Protein AF-A0A821K685-F1 (afdb_monomer_lite)

Radius of gyration: 23.83 Å; chains: 1; bounding box: 79×25×35 Å

Structure (mmCIF, N/CA/C/O backbone):
data_AF-A0A821K685-F1
#
_entry.id   AF-A0A821K685-F1
#
loop_
_atom_site.group_PDB
_atom_site.id
_atom_site.type_symbol
_atom_site.label_atom_id
_atom_site.label_alt_id
_atom_site.label_comp_id
_atom_site.label_asym_id
_atom_site.label_entity_id
_atom_site.label_seq_id
_atom_site.pdbx_PDB_ins_code
_atom_site.Cartn_x
_atom_site.Cartn_y
_atom_site.Cartn_z
_atom_site.occupancy
_atom_site.B_iso_or_equiv
_atom_site.auth_seq_id
_atom_site.auth_comp_id
_atom_site.auth_asym_id
_atom_site.auth_atom_id
_atom_site.pdbx_PDB_model_num
ATOM 1 N N . MET A 1 1 ? 62.372 1.945 -15.552 1.00 60.31 1 MET A N 1
ATOM 2 C CA . MET A 1 1 ? 61.684 3.189 -15.139 1.00 60.31 1 MET A CA 1
ATOM 3 C C . MET A 1 1 ? 60.249 3.300 -15.672 1.00 60.31 1 MET A C 1
ATOM 5 O O . MET A 1 1 ? 59.393 3.723 -14.917 1.00 60.31 1 MET A O 1
ATOM 9 N N . MET A 1 2 ? 59.943 2.884 -16.913 1.00 59.38 2 MET A N 1
ATOM 10 C CA . MET A 1 2 ? 58.584 2.991 -17.500 1.00 59.38 2 MET A CA 1
ATOM 11 C C . MET A 1 2 ? 57.549 1.965 -16.989 1.00 59.38 2 MET A C 1
ATOM 13 O O . MET A 1 2 ? 56.357 2.234 -17.035 1.00 59.38 2 MET A O 1
ATOM 17 N N . TRP A 1 3 ? 57.979 0.819 -16.451 1.00 57.47 3 TRP A N 1
ATOM 18 C CA . TRP A 1 3 ? 57.075 -0.238 -15.961 1.00 57.47 3 TRP A CA 1
ATOM 19 C C . TRP A 1 3 ? 56.345 0.103 -14.652 1.00 57.47 3 TRP A C 1
ATOM 21 O O . TRP A 1 3 ? 55.258 -0.409 -14.399 1.00 57.47 3 TRP A O 1
ATOM 31 N N . LEU A 1 4 ? 56.912 0.998 -13.838 1.00 61.09 4 LEU A N 1
ATOM 32 C CA . LEU A 1 4 ? 56.303 1.438 -12.578 1.00 61.09 4 LEU A CA 1
ATOM 33 C C . LEU A 1 4 ? 55.133 2.406 -12.811 1.00 61.09 4 LEU A C 1
ATOM 35 O O . LEU A 1 4 ? 54.189 2.429 -12.029 1.00 61.09 4 LEU A O 1
ATOM 39 N N . TRP A 1 5 ? 55.159 3.156 -13.916 1.00 59.56 5 TRP A N 1
ATOM 40 C CA . TRP A 1 5 ? 54.105 4.110 -14.265 1.00 59.56 5 TRP A CA 1
ATOM 41 C C . TRP A 1 5 ? 52.843 3.405 -14.780 1.00 59.56 5 TRP A C 1
ATOM 43 O O . TRP A 1 5 ? 51.727 3.773 -14.420 1.00 59.56 5 TRP A O 1
ATOM 53 N N . SER A 1 6 ? 53.012 2.332 -15.558 1.00 60.12 6 SER A N 1
ATOM 54 C CA . SER A 1 6 ? 51.896 1.520 -16.058 1.00 60.12 6 SER A CA 1
ATOM 55 C C . SER A 1 6 ? 51.172 0.769 -14.936 1.00 60.12 6 SER A C 1
ATOM 57 O O . SER A 1 6 ? 49.945 0.729 -14.924 1.00 60.12 6 SER A O 1
ATOM 59 N N . ALA A 1 7 ? 51.908 0.230 -13.956 1.00 59.69 7 ALA A N 1
ATOM 60 C CA . ALA A 1 7 ? 51.315 -0.435 -12.793 1.00 59.69 7 ALA A CA 1
ATOM 61 C C . ALA A 1 7 ? 50.517 0.538 -11.903 1.00 59.69 7 ALA A C 1
ATOM 63 O O . ALA A 1 7 ? 49.465 0.173 -11.382 1.00 59.69 7 ALA A O 1
ATOM 64 N N . PHE A 1 8 ? 50.971 1.790 -11.782 1.00 61.06 8 PHE A N 1
ATOM 65 C CA . PHE A 1 8 ? 50.294 2.835 -11.009 1.00 61.06 8 PHE A CA 1
ATOM 66 C C . PHE A 1 8 ? 48.969 3.288 -11.648 1.00 61.06 8 PHE A C 1
ATOM 68 O O . PHE A 1 8 ? 47.985 3.495 -10.944 1.00 61.06 8 PHE A O 1
ATOM 75 N N . ILE A 1 9 ? 48.900 3.370 -12.983 1.00 61.44 9 ILE A N 1
AT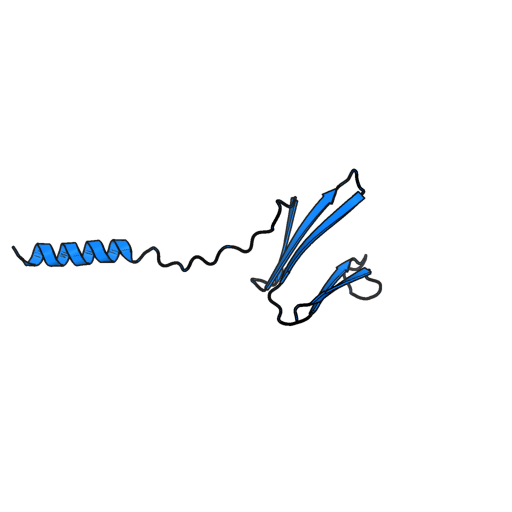OM 76 C CA . ILE A 1 9 ? 47.667 3.727 -13.714 1.00 61.44 9 ILE A CA 1
ATOM 77 C C . ILE A 1 9 ? 46.611 2.610 -13.629 1.00 61.44 9 ILE A C 1
ATOM 79 O O . ILE A 1 9 ? 45.420 2.889 -13.478 1.00 61.44 9 ILE A O 1
ATOM 83 N N . VAL A 1 10 ? 47.025 1.339 -13.674 1.00 60.91 10 VAL A N 1
ATOM 84 C CA . VAL A 1 10 ? 46.103 0.199 -13.503 1.00 60.91 10 VAL A CA 1
ATOM 85 C C . VAL A 1 10 ? 45.562 0.142 -12.069 1.00 60.91 10 VAL A C 1
ATOM 87 O O . VAL A 1 10 ? 44.376 -0.095 -11.867 1.00 60.91 10 VAL A O 1
ATOM 90 N N . PHE A 1 11 ? 46.386 0.455 -11.065 1.00 59.78 11 PHE A N 1
ATOM 91 C CA . PHE A 1 11 ? 45.935 0.546 -9.672 1.00 59.78 11 PHE A CA 1
ATOM 92 C C . PHE A 1 11 ? 44.979 1.725 -9.434 1.00 59.78 11 PHE A C 1
ATOM 94 O O . PHE A 1 11 ? 43.982 1.578 -8.732 1.00 59.78 11 PHE A O 1
ATOM 101 N N . LEU A 1 12 ? 45.241 2.882 -10.054 1.00 59.19 12 LEU A N 1
ATOM 102 C CA . LEU A 1 12 ? 44.379 4.062 -9.947 1.00 59.19 12 LEU A CA 1
ATOM 103 C C . LEU A 1 12 ? 43.020 3.859 -10.640 1.00 59.19 12 LEU A C 1
ATOM 105 O O . LEU A 1 12 ? 42.019 4.382 -10.165 1.00 59.19 12 LEU A O 1
ATOM 109 N N . SER A 1 13 ? 42.971 3.074 -11.722 1.00 58.84 13 SER A N 1
ATOM 110 C CA . SER A 1 13 ? 41.718 2.715 -12.408 1.00 58.84 13 SER A CA 1
ATOM 111 C C . SER A 1 13 ? 40.937 1.596 -11.710 1.00 58.84 13 SER A C 1
ATOM 113 O O . SER A 1 13 ? 39.713 1.604 -11.749 1.00 58.84 13 SER A O 1
ATOM 115 N N . LEU A 1 14 ? 41.598 0.679 -10.997 1.00 55.50 14 LEU A N 1
ATOM 116 C CA . LEU A 1 14 ? 40.915 -0.306 -10.145 1.00 55.50 14 LEU A CA 1
ATOM 117 C C . LEU A 1 14 ? 40.268 0.331 -8.903 1.00 55.50 14 LEU A C 1
ATOM 119 O O . LEU A 1 14 ? 39.264 -0.179 -8.419 1.00 55.50 14 LEU A O 1
ATOM 123 N N . LEU A 1 15 ? 40.780 1.473 -8.431 1.00 56.75 15 LEU A N 1
ATOM 124 C CA . LEU A 1 15 ? 40.179 2.245 -7.333 1.00 56.75 15 LEU A CA 1
ATOM 125 C C . LEU A 1 15 ? 38.952 3.077 -7.755 1.00 56.75 15 LEU A C 1
ATOM 127 O O . LEU A 1 15 ? 38.235 3.572 -6.887 1.00 56.75 15 LEU A O 1
ATOM 131 N N . THR A 1 16 ? 38.686 3.242 -9.057 1.00 53.75 16 THR A N 1
ATOM 132 C CA . THR A 1 16 ? 37.521 3.995 -9.562 1.00 53.75 16 THR A CA 1
ATOM 133 C C . THR A 1 16 ? 36.372 3.112 -10.055 1.00 53.75 16 THR A C 1
ATOM 135 O O . THR A 1 16 ? 35.302 3.638 -10.355 1.00 53.75 16 THR A O 1
ATOM 138 N N . ILE A 1 17 ? 36.539 1.784 -10.097 1.00 56.00 17 ILE A N 1
ATOM 139 C CA . ILE A 1 17 ? 35.500 0.854 -10.582 1.00 56.00 17 ILE A CA 1
ATOM 140 C C . ILE A 1 17 ? 34.407 0.565 -9.526 1.00 56.00 17 ILE A C 1
ATOM 142 O O . ILE A 1 17 ? 33.316 0.132 -9.883 1.00 56.00 17 ILE A O 1
ATOM 146 N N . ASP A 1 18 ? 34.605 0.894 -8.245 1.00 53.91 18 ASP A N 1
ATOM 147 C CA . ASP A 1 18 ? 33.694 0.446 -7.171 1.00 53.91 18 ASP A CA 1
ATOM 148 C C . ASP A 1 18 ? 32.437 1.304 -6.913 1.00 53.91 18 ASP A C 1
ATOM 150 O O . ASP A 1 18 ? 31.679 1.060 -5.971 1.00 53.91 18 ASP A O 1
ATOM 154 N N . ARG A 1 19 ? 32.154 2.324 -7.729 1.00 53.31 19 ARG A N 1
ATOM 155 C CA . ARG A 1 19 ? 30.931 3.138 -7.571 1.00 53.31 19 ARG A CA 1
ATOM 156 C C . ARG A 1 19 ? 30.256 3.436 -8.907 1.00 53.31 19 ARG A C 1
ATOM 158 O O . ARG A 1 19 ? 29.954 4.577 -9.226 1.00 53.31 19 ARG A O 1
ATOM 165 N N . CYS A 1 20 ? 29.945 2.388 -9.659 1.00 50.84 20 CYS A N 1
ATOM 166 C CA . CYS A 1 20 ? 28.786 2.409 -10.554 1.00 50.84 20 CYS A CA 1
ATOM 167 C C . CYS A 1 20 ? 27.741 1.396 -10.075 1.00 50.84 20 CYS A C 1
ATOM 169 O O . CYS A 1 20 ? 27.218 0.596 -10.841 1.00 50.84 20 CYS A O 1
ATOM 171 N N . TYR A 1 21 ? 27.402 1.446 -8.783 1.00 55.38 21 TYR A N 1
ATOM 172 C CA . TYR A 1 21 ? 26.040 1.095 -8.407 1.00 55.38 21 TYR A CA 1
ATOM 173 C C . TYR A 1 21 ? 25.170 2.171 -9.040 1.00 55.38 21 TYR A C 1
ATOM 175 O O . TYR A 1 21 ? 25.198 3.321 -8.598 1.00 55.38 21 TYR A O 1
ATOM 183 N N . GLY A 1 22 ? 24.477 1.827 -10.129 1.00 53.81 22 GLY A N 1
ATOM 184 C CA . GLY A 1 22 ? 23.373 2.645 -10.607 1.00 53.81 22 GLY A CA 1
ATOM 185 C C . GLY A 1 22 ? 22.521 2.971 -9.389 1.00 53.81 22 GLY A C 1
ATOM 186 O O . GLY A 1 22 ? 22.092 2.061 -8.682 1.00 53.81 22 GLY A O 1
ATO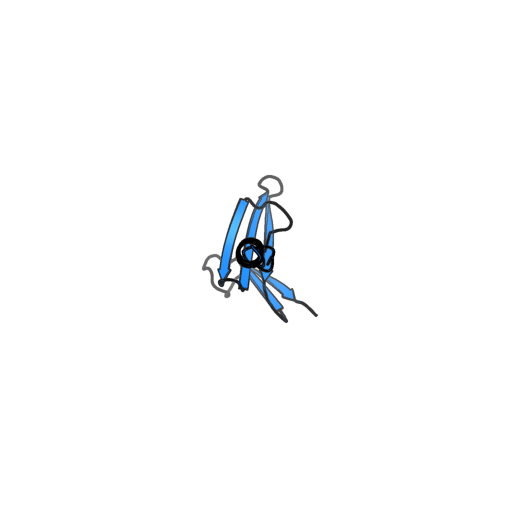M 187 N N . ILE A 1 23 ? 22.395 4.256 -9.063 1.00 53.91 23 ILE A N 1
ATOM 188 C CA . ILE A 1 23 ? 21.623 4.689 -7.906 1.00 53.91 23 ILE A CA 1
ATOM 189 C C . ILE A 1 23 ? 20.163 4.432 -8.277 1.00 53.91 23 ILE A C 1
ATOM 191 O O . ILE A 1 23 ? 19.497 5.295 -8.839 1.00 53.91 23 ILE A O 1
ATOM 195 N N . SER A 1 24 ? 19.665 3.223 -8.019 1.00 59.41 24 SER A N 1
ATOM 196 C CA . SER A 1 24 ? 18.236 3.040 -7.832 1.00 59.41 24 SER A CA 1
ATOM 197 C C . SER A 1 24 ? 17.919 3.784 -6.544 1.00 59.41 24 SER A C 1
ATOM 199 O O . SER A 1 24 ? 18.322 3.353 -5.462 1.00 59.41 24 SER A O 1
ATOM 201 N N . SER A 1 25 ? 17.283 4.948 -6.649 1.00 61.66 25 SER A N 1
ATOM 202 C CA . SER A 1 25 ? 16.711 5.594 -5.473 1.00 61.66 25 SER A CA 1
ATOM 203 C C . SER A 1 25 ? 15.782 4.586 -4.803 1.00 61.66 25 SER A C 1
ATOM 205 O O . SER A 1 25 ? 14.897 4.044 -5.468 1.00 61.66 25 SER A O 1
ATOM 207 N N . SER A 1 26 ? 15.997 4.307 -3.517 1.00 68.75 26 SER A N 1
ATOM 208 C CA . SER A 1 26 ? 15.042 3.524 -2.736 1.00 68.75 26 SER A CA 1
ATOM 209 C C . SER A 1 26 ? 13.677 4.198 -2.832 1.00 68.75 26 SER A C 1
ATOM 211 O O . SER A 1 26 ? 13.594 5.421 -2.686 1.00 68.75 26 SER A O 1
ATOM 213 N N . ILE A 1 27 ? 12.629 3.418 -3.097 1.00 74.38 27 ILE A N 1
ATOM 214 C CA . ILE A 1 27 ? 11.256 3.916 -3.046 1.00 74.38 27 ILE A CA 1
ATOM 215 C C . ILE A 1 27 ? 11.049 4.463 -1.628 1.00 74.38 27 ILE A C 1
ATOM 217 O O . ILE A 1 27 ? 11.224 3.746 -0.647 1.00 74.38 27 ILE A O 1
ATOM 221 N N . SER A 1 28 ? 10.775 5.761 -1.526 1.00 86.56 28 SER A N 1
ATOM 222 C CA . SER A 1 28 ? 10.561 6.460 -0.261 1.00 86.56 28 SER A CA 1
ATOM 223 C C . SER A 1 28 ? 9.204 7.136 -0.319 1.00 86.56 28 SER A C 1
ATOM 225 O O . SER A 1 28 ? 8.874 7.690 -1.373 1.00 86.56 28 SER A O 1
ATOM 227 N N . PRO A 1 29 ? 8.446 7.138 0.786 1.00 92.69 29 PRO A N 1
ATOM 228 C CA . PRO A 1 29 ? 7.198 7.869 0.829 1.00 92.69 29 PRO A CA 1
ATOM 229 C C . PRO A 1 29 ? 7.431 9.388 0.769 1.00 92.69 29 PRO A C 1
ATOM 231 O O . PRO A 1 29 ? 8.520 9.872 1.105 1.00 92.69 29 PRO A O 1
ATOM 234 N N . PHE A 1 30 ? 6.410 10.146 0.365 1.00 88.81 30 PHE A N 1
ATOM 235 C CA . PHE A 1 30 ? 6.420 11.611 0.293 1.00 88.81 30 PHE A CA 1
ATOM 236 C C . PHE A 1 30 ? 6.514 12.267 1.675 1.00 88.81 30 PHE A C 1
ATOM 238 O O . PHE A 1 30 ? 7.061 13.362 1.812 1.00 88.81 30 PHE A O 1
ATOM 245 N N . ILE A 1 31 ? 5.971 11.605 2.698 1.00 89.75 31 ILE A N 1
ATOM 246 C CA . ILE A 1 31 ? 5.943 12.064 4.090 1.00 89.75 31 ILE A CA 1
ATOM 247 C C . ILE A 1 31 ? 6.493 10.950 4.990 1.00 89.75 31 ILE A C 1
ATOM 249 O O . ILE A 1 31 ? 6.543 9.781 4.616 1.00 89.75 31 ILE A O 1
ATOM 253 N N . GLN A 1 32 ? 6.923 11.300 6.201 1.00 92.06 32 GLN A N 1
ATOM 254 C CA . GLN A 1 32 ? 7.274 10.311 7.212 1.00 92.06 32 GLN A CA 1
ATOM 255 C C . GLN A 1 32 ? 6.013 9.668 7.807 1.00 92.06 32 GLN A C 1
ATOM 257 O O . GLN A 1 32 ? 5.273 10.303 8.557 1.00 92.06 32 GLN A O 1
ATOM 262 N N . TYR A 1 33 ? 5.816 8.383 7.525 1.00 95.69 33 TYR A N 1
ATOM 263 C CA . TYR A 1 33 ? 4.765 7.566 8.132 1.00 95.69 33 TYR A CA 1
ATOM 264 C C . TYR A 1 33 ? 5.299 6.764 9.320 1.00 95.69 33 TYR A C 1
ATOM 266 O O . TYR A 1 33 ? 6.485 6.438 9.399 1.00 95.69 33 TYR A O 1
ATOM 274 N N . LYS A 1 34 ? 4.407 6.430 10.257 1.00 96.19 34 LYS A N 1
ATOM 275 C CA . LYS A 1 34 ? 4.743 5.644 11.453 1.00 96.19 34 LYS A CA 1
ATOM 276 C C . LYS A 1 34 ? 4.863 4.150 11.158 1.00 96.19 34 LYS A C 1
ATOM 278 O O . LYS A 1 34 ? 5.621 3.452 11.829 1.00 96.19 34 LYS A O 1
ATOM 283 N N . HIS A 1 35 ? 4.095 3.666 10.189 1.00 96.38 35 HIS A N 1
ATOM 284 C CA . HIS A 1 35 ? 4.009 2.257 9.845 1.00 96.38 35 HIS A CA 1
ATOM 285 C C . HIS A 1 35 ? 4.295 2.046 8.362 1.00 96.38 35 HIS A C 1
ATOM 287 O O . HIS A 1 35 ? 3.948 2.886 7.530 1.00 96.38 35 HIS A O 1
ATOM 293 N N . SER A 1 36 ? 4.924 0.915 8.050 1.00 95.94 36 SER A N 1
ATOM 294 C CA . SER A 1 36 ? 5.210 0.491 6.686 1.00 95.94 36 SER A CA 1
ATOM 295 C C . SER A 1 36 ? 5.184 -1.026 6.574 1.00 95.94 36 SER A C 1
ATOM 297 O O . SER A 1 36 ? 5.533 -1.730 7.527 1.00 95.94 36 SER A O 1
ATOM 299 N N . ILE A 1 37 ? 4.811 -1.526 5.404 1.00 95.56 37 ILE A N 1
ATOM 300 C CA . ILE A 1 37 ? 4.906 -2.936 5.043 1.00 95.56 37 ILE A CA 1
ATOM 301 C C . ILE A 1 37 ? 5.182 -3.068 3.546 1.00 95.56 37 ILE A C 1
ATOM 303 O O . ILE A 1 37 ? 4.575 -2.373 2.733 1.00 95.56 37 ILE A O 1
ATOM 307 N N . GLU A 1 38 ? 6.078 -3.982 3.197 1.00 95.00 38 GLU A N 1
ATOM 308 C CA . GLU A 1 38 ? 6.246 -4.447 1.822 1.00 95.00 38 GLU A CA 1
ATOM 309 C C . GLU A 1 38 ? 5.228 -5.570 1.590 1.00 95.00 38 GLU A C 1
ATOM 311 O O . GLU A 1 38 ? 5.245 -6.593 2.281 1.00 95.00 38 GLU A O 1
ATOM 316 N N . LEU A 1 39 ? 4.274 -5.341 0.686 1.00 92.69 39 LEU A N 1
ATOM 317 C CA . LEU A 1 39 ? 3.201 -6.293 0.379 1.00 92.69 39 LEU A CA 1
ATOM 318 C C . LEU A 1 39 ? 3.686 -7.374 -0.590 1.00 92.69 39 LEU A C 1
ATOM 320 O O . LEU A 1 39 ? 3.298 -8.536 -0.471 1.00 92.69 39 LEU A O 1
ATOM 324 N N . GLU A 1 40 ? 4.531 -6.978 -1.539 1.00 92.06 40 GLU A N 1
ATOM 325 C CA . GLU A 1 40 ? 5.168 -7.859 -2.511 1.00 92.06 40 GLU A CA 1
ATOM 326 C C . GLU A 1 40 ? 6.553 -7.310 -2.854 1.00 92.06 40 GLU A C 1
ATOM 328 O O . GLU A 1 40 ? 6.686 -6.126 -3.176 1.00 92.06 40 GLU A O 1
ATOM 333 N N . ASP A 1 41 ? 7.556 -8.192 -2.796 1.00 92.44 41 ASP A N 1
ATOM 334 C CA . ASP A 1 41 ? 8.972 -7.858 -2.972 1.00 92.44 41 ASP A CA 1
ATOM 335 C C . ASP A 1 41 ? 9.197 -7.051 -4.250 1.00 92.44 41 ASP A C 1
ATOM 337 O O . ASP A 1 41 ? 8.908 -7.516 -5.357 1.00 92.44 41 ASP A O 1
ATOM 341 N N . ASN A 1 42 ? 9.717 -5.831 -4.100 1.00 88.44 42 ASN A N 1
ATOM 342 C CA . ASN A 1 42 ? 9.996 -4.916 -5.203 1.00 88.44 42 ASN A CA 1
ATOM 343 C C . ASN A 1 42 ? 8.780 -4.551 -6.084 1.00 88.44 42 ASN A C 1
ATOM 345 O O . ASN A 1 42 ? 8.985 -3.985 -7.165 1.00 88.44 42 ASN A O 1
ATOM 349 N N . VAL A 1 43 ? 7.541 -4.832 -5.681 1.00 92.31 43 VAL A N 1
ATOM 350 C CA . VAL A 1 43 ? 6.333 -4.557 -6.482 1.00 92.31 43 VAL A CA 1
ATOM 351 C C . VAL A 1 43 ? 5.415 -3.563 -5.790 1.00 92.31 43 VAL A C 1
ATOM 353 O O . VAL A 1 43 ? 4.944 -2.638 -6.460 1.00 92.31 43 VAL A O 1
ATOM 356 N N . ALA A 1 44 ? 5.160 -3.741 -4.493 1.00 93.94 44 ALA A N 1
ATOM 357 C CA . ALA A 1 44 ? 4.173 -2.956 -3.765 1.00 93.94 44 ALA A CA 1
ATOM 358 C C . ALA A 1 44 ? 4.594 -2.676 -2.319 1.00 93.94 44 ALA A C 1
ATOM 360 O O . ALA A 1 44 ? 4.753 -3.598 -1.518 1.00 93.94 44 ALA A O 1
ATOM 361 N N . ASP A 1 45 ? 4.651 -1.391 -1.978 1.00 95.44 45 ASP A N 1
ATOM 362 C CA . ASP A 1 45 ? 4.958 -0.890 -0.642 1.00 95.44 45 ASP A CA 1
ATOM 363 C C . ASP A 1 45 ? 3.805 -0.031 -0.120 1.00 95.44 45 ASP A C 1
ATOM 365 O O . ASP A 1 45 ? 3.287 0.837 -0.832 1.00 95.44 45 ASP A O 1
ATOM 369 N N . LEU A 1 46 ? 3.413 -0.259 1.133 1.00 95.69 46 LEU A N 1
ATOM 370 C CA . LEU A 1 46 ? 2.334 0.461 1.801 1.00 95.69 46 LEU A CA 1
ATOM 371 C C . LEU A 1 46 ? 2.841 1.131 3.077 1.00 95.69 46 LEU A C 1
ATOM 373 O O . LEU A 1 46 ? 3.388 0.476 3.966 1.00 95.69 46 LEU A O 1
ATOM 377 N N . TRP A 1 47 ? 2.556 2.422 3.209 1.00 97.19 47 TRP A N 1
ATOM 378 C CA . TRP A 1 47 ? 2.782 3.215 4.411 1.00 97.19 47 TRP A CA 1
ATOM 379 C C . TRP A 1 47 ? 1.473 3.758 4.961 1.00 97.19 47 TRP A C 1
ATOM 381 O O . TRP A 1 47 ? 0.541 4.044 4.208 1.00 97.19 47 TRP A O 1
ATOM 391 N N . TRP A 1 48 ? 1.401 3.918 6.284 1.00 96.38 48 TRP A N 1
ATOM 392 C CA . TRP A 1 48 ? 0.261 4.582 6.906 1.00 96.38 48 TRP A CA 1
ATOM 393 C C . TRP A 1 48 ? 0.579 5.228 8.251 1.00 96.38 48 TRP A C 1
ATOM 395 O O . TRP A 1 48 ? 1.529 4.878 8.963 1.00 96.38 48 TRP A O 1
ATOM 405 N N . THR A 1 49 ? -0.251 6.202 8.607 1.00 96.50 49 THR A N 1
ATOM 406 C CA . THR A 1 49 ? -0.265 6.841 9.921 1.00 96.50 49 THR A CA 1
ATOM 407 C C . THR A 1 49 ? -1.696 7.173 10.315 1.00 96.50 49 THR A C 1
ATOM 409 O O . THR A 1 49 ? -2.562 7.321 9.455 1.00 96.50 49 THR A O 1
ATOM 412 N N . LEU A 1 50 ? -1.933 7.268 11.620 1.00 95.75 50 LEU A N 1
ATOM 413 C CA . LEU A 1 50 ? -3.221 7.657 12.179 1.00 95.75 50 LEU A CA 1
ATOM 414 C C . LEU A 1 50 ? -3.119 9.079 12.722 1.00 95.75 50 LEU A C 1
ATOM 416 O O . LEU A 1 50 ? -2.120 9.419 13.364 1.00 95.75 50 LEU A O 1
ATOM 420 N N . ASP A 1 51 ? -4.155 9.870 12.484 1.00 95.50 51 ASP A N 1
ATOM 421 C CA . ASP A 1 51 ? -4.412 11.114 13.194 1.00 95.50 51 ASP A CA 1
ATOM 422 C C . ASP A 1 51 ? -5.528 10.864 14.216 1.00 95.50 51 ASP A C 1
ATOM 424 O O . ASP A 1 51 ? -6.698 10.713 13.864 1.00 95.50 51 ASP A O 1
ATOM 428 N N . ASP A 1 52 ? -5.162 10.783 15.496 1.00 94.12 52 ASP A N 1
ATOM 429 C CA . ASP A 1 52 ? -6.117 10.518 16.579 1.00 94.12 52 ASP A CA 1
ATOM 430 C C . ASP A 1 52 ? -7.058 11.707 16.853 1.00 94.12 52 ASP A C 1
ATOM 432 O O . ASP A 1 52 ? -8.122 11.523 17.453 1.00 94.12 52 ASP A O 1
ATOM 436 N N . VAL A 1 53 ? -6.676 12.923 16.443 1.00 96.12 53 VAL A N 1
ATOM 437 C CA . VAL A 1 53 ? -7.465 14.145 16.649 1.00 96.12 53 VAL A CA 1
ATOM 438 C C . VAL A 1 53 ? -8.556 14.233 15.591 1.00 96.12 5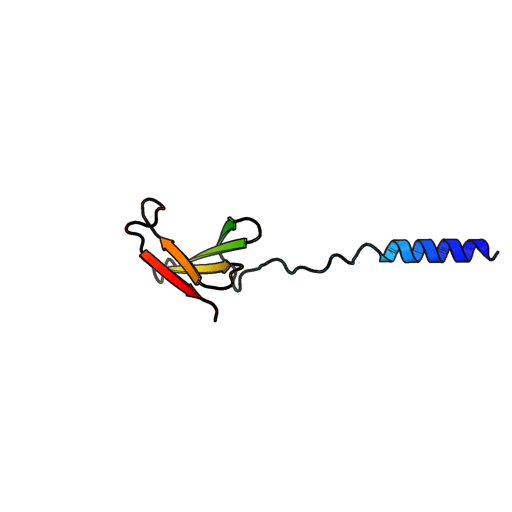3 VAL A C 1
ATOM 440 O O . VAL A 1 53 ? -9.736 14.312 15.939 1.00 96.12 53 VAL A O 1
ATOM 443 N N . GLU A 1 54 ? -8.174 14.144 14.318 1.00 96.50 54 GLU A N 1
ATOM 444 C CA . GLU A 1 54 ? -9.106 14.203 13.183 1.00 96.50 54 GLU A CA 1
ATOM 445 C C . GLU A 1 54 ? -9.806 12.856 12.925 1.00 96.50 54 GLU A C 1
ATOM 447 O O . GLU A 1 54 ? -10.820 12.791 12.232 1.00 96.50 54 GLU A O 1
ATOM 452 N N . ARG A 1 55 ? -9.331 11.777 13.565 1.00 95.75 55 ARG A N 1
ATOM 453 C CA . ARG A 1 55 ? -9.800 10.390 13.386 1.00 95.75 55 ARG A CA 1
ATOM 454 C C . ARG A 1 55 ? -9.666 9.901 11.948 1.00 95.75 55 ARG A C 1
ATOM 456 O O . ARG A 1 55 ? -10.531 9.185 11.441 1.00 95.75 55 ARG A O 1
ATOM 463 N N . GLU A 1 56 ? -8.558 10.257 11.319 1.00 95.25 56 GLU A N 1
ATOM 464 C CA . GLU A 1 56 ? -8.250 9.886 9.944 1.00 95.25 56 GLU A CA 1
ATOM 465 C C . GLU A 1 56 ? -7.076 8.910 9.885 1.00 95.25 56 GLU A C 1
ATOM 467 O O . GLU A 1 56 ? -6.199 8.884 10.752 1.00 95.25 56 GLU A O 1
ATOM 472 N N . ILE A 1 57 ? -7.068 8.084 8.841 1.00 94.12 57 ILE A N 1
ATOM 473 C CA . ILE A 1 57 ? -5.926 7.238 8.504 1.00 94.12 57 ILE A CA 1
ATOM 474 C C . ILE A 1 57 ? -5.476 7.630 7.108 1.00 94.12 57 ILE A C 1
ATOM 476 O O . ILE A 1 57 ? -6.243 7.522 6.149 1.00 94.12 57 ILE A O 1
ATOM 480 N N . THR A 1 58 ? -4.219 8.042 7.000 1.00 95.00 58 THR A N 1
ATOM 481 C CA . THR A 1 58 ? -3.606 8.390 5.720 1.00 95.00 58 THR A CA 1
ATOM 482 C C . THR A 1 58 ? -2.769 7.221 5.250 1.00 95.00 58 THR A C 1
ATOM 484 O O . THR A 1 58 ? -1.862 6.781 5.961 1.00 95.00 58 THR A O 1
ATOM 487 N N . PHE A 1 59 ? -3.076 6.738 4.051 1.00 95.00 59 PHE A N 1
ATOM 488 C CA . PHE A 1 59 ? -2.339 5.680 3.377 1.00 95.00 59 PHE A CA 1
ATOM 489 C C . PHE A 1 59 ? -1.557 6.253 2.204 1.00 95.00 59 PHE A C 1
ATOM 491 O O . PHE A 1 59 ? -2.069 7.084 1.454 1.00 95.00 59 PHE A O 1
ATOM 498 N N . GLU A 1 60 ? -0.354 5.735 2.006 1.00 95.69 60 GLU A N 1
ATOM 499 C CA . GLU A 1 60 ? 0.432 5.958 0.803 1.00 95.69 60 GLU A CA 1
ATOM 500 C C . GLU A 1 60 ? 0.872 4.612 0.252 1.00 95.69 60 GLU A C 1
ATOM 502 O O . GLU A 1 60 ? 1.461 3.797 0.960 1.00 95.69 60 GLU A O 1
ATOM 507 N N . LEU A 1 61 ? 0.522 4.364 -1.003 1.00 94.81 61 LEU A N 1
ATOM 508 C CA . LEU A 1 61 ? 0.714 3.085 -1.661 1.00 94.81 61 LEU A CA 1
ATOM 509 C C . LEU A 1 61 ? 1.509 3.323 -2.942 1.00 94.81 61 LEU A C 1
ATOM 511 O O . LEU A 1 61 ? 1.038 4.008 -3.851 1.00 94.81 61 LEU A O 1
ATOM 515 N N . HIS A 1 62 ? 2.700 2.739 -3.023 1.00 94.44 62 HIS A N 1
ATOM 516 C CA . HIS A 1 62 ? 3.502 2.719 -4.241 1.00 94.44 62 HIS A CA 1
ATOM 517 C C . HIS A 1 62 ? 3.424 1.331 -4.862 1.00 94.44 62 HIS A C 1
ATOM 519 O O . HIS A 1 62 ? 3.737 0.342 -4.206 1.00 94.44 62 HIS A O 1
ATOM 525 N N . VAL A 1 63 ? 3.007 1.253 -6.129 1.00 94.31 63 VAL A N 1
ATOM 526 C CA . VAL A 1 63 ? 2.872 -0.019 -6.853 1.00 94.31 63 VAL A CA 1
ATOM 527 C C . VAL A 1 63 ? 3.428 0.116 -8.258 1.00 94.31 63 VAL A C 1
ATOM 529 O O . V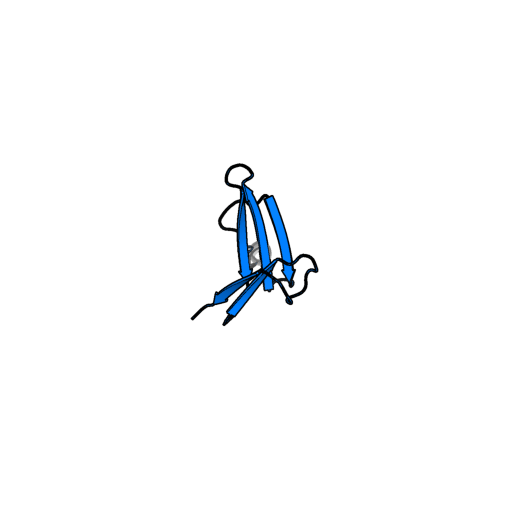AL A 1 63 ? 3.095 1.054 -8.984 1.00 94.31 63 VAL A O 1
ATOM 532 N N . LYS A 1 64 ? 4.224 -0.864 -8.679 1.00 93.88 64 LYS A N 1
ATOM 533 C CA . LYS A 1 64 ? 4.632 -1.017 -10.077 1.00 93.88 64 LYS A CA 1
ATOM 534 C C . LYS A 1 64 ? 3.494 -1.666 -10.868 1.00 93.88 64 LYS A C 1
ATOM 536 O O . LYS A 1 64 ? 3.389 -2.886 -10.930 1.00 93.88 64 LYS A O 1
ATOM 541 N N . THR A 1 65 ? 2.635 -0.851 -11.475 1.00 93.25 65 THR A N 1
ATOM 542 C CA . THR A 1 65 ? 1.509 -1.308 -12.308 1.00 93.25 65 THR A CA 1
ATOM 543 C C . THR A 1 65 ? 1.472 -0.576 -13.651 1.00 93.25 65 THR A C 1
ATOM 545 O O . THR A 1 65 ? 2.057 0.493 -13.804 1.00 93.25 65 THR A O 1
ATOM 548 N N . THR A 1 66 ? 0.771 -1.148 -14.629 1.00 94.62 66 THR A N 1
ATOM 549 C CA . THR A 1 66 ? 0.434 -0.503 -15.917 1.00 94.62 66 THR A CA 1
ATOM 550 C C . THR A 1 66 ? -1.069 -0.257 -16.063 1.00 94.62 66 THR A C 1
ATOM 552 O O . THR A 1 66 ? -1.538 0.083 -17.142 1.00 94.62 66 THR A O 1
ATOM 555 N N . GLY A 1 67 ? -1.837 -0.461 -14.990 1.00 93.94 67 GLY A N 1
ATOM 556 C CA . GLY A 1 67 ? -3.285 -0.313 -15.013 1.00 93.94 67 GLY A CA 1
ATOM 557 C C . GLY A 1 67 ? -3.838 0.085 -13.654 1.00 93.94 67 GLY A C 1
ATOM 558 O O . GLY A 1 67 ? -3.496 1.131 -13.111 1.00 93.94 67 GLY A O 1
ATOM 559 N N . TRP A 1 68 ? -4.715 -0.754 -13.115 1.00 94.44 68 TRP A N 1
ATOM 560 C CA . TRP A 1 68 ? -5.528 -0.443 -11.943 1.00 94.44 68 TRP A CA 1
ATOM 561 C C . TRP A 1 68 ? -4.959 -1.124 -10.702 1.00 94.44 68 TRP A C 1
ATOM 563 O O . TRP A 1 68 ? -4.441 -2.240 -10.779 1.00 94.44 68 TRP A O 1
ATOM 573 N N . ILE A 1 69 ? -5.092 -0.467 -9.555 1.00 94.88 69 ILE A N 1
ATOM 574 C CA . ILE A 1 69 ? -4.832 -1.041 -8.234 1.00 94.88 69 ILE A CA 1
ATOM 575 C C . ILE A 1 69 ? -6.047 -0.833 -7.342 1.00 94.88 69 ILE A C 1
ATOM 577 O O . ILE A 1 69 ? -6.833 0.096 -7.538 1.00 94.88 69 ILE A O 1
ATOM 581 N N . SER A 1 70 ? -6.198 -1.699 -6.346 1.00 93.50 70 SER A N 1
ATOM 582 C CA . SER A 1 70 ? -7.237 -1.567 -5.331 1.00 93.50 70 SER A CA 1
ATOM 583 C C . SER A 1 70 ? -6.675 -1.865 -3.951 1.00 93.50 70 SER A C 1
ATOM 585 O O . SER A 1 70 ? -6.027 -2.897 -3.770 1.00 93.50 70 SER A O 1
ATOM 587 N N . LEU A 1 71 ? -6.975 -1.004 -2.983 1.00 93.69 71 LEU A N 1
ATOM 588 C CA . LEU A 1 71 ? -6.686 -1.216 -1.566 1.00 93.69 71 LEU A CA 1
ATOM 589 C C . LEU A 1 71 ? -8.015 -1.329 -0.822 1.00 93.69 71 LEU A C 1
ATOM 591 O O . LEU A 1 71 ? -8.914 -0.513 -1.031 1.00 93.69 71 LEU A O 1
ATOM 595 N N . GLY A 1 72 ? -8.145 -2.350 0.025 1.00 93.62 72 GLY A N 1
ATOM 596 C CA . GLY A 1 72 ? -9.374 -2.610 0.764 1.00 93.62 72 GLY A CA 1
ATOM 597 C C . GLY A 1 72 ? -9.130 -2.923 2.231 1.00 93.62 72 GLY A C 1
ATOM 598 O O . GLY A 1 72 ? -8.116 -3.523 2.585 1.00 93.62 72 GLY A O 1
ATOM 599 N N . ILE A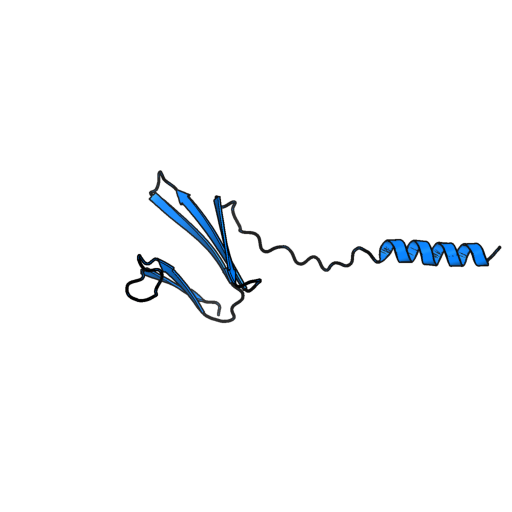 1 73 ? -10.088 -2.541 3.073 1.00 93.50 73 ILE A N 1
ATOM 600 C CA . ILE A 1 73 ? -10.095 -2.829 4.509 1.00 93.50 73 ILE A CA 1
ATOM 601 C C . ILE A 1 73 ? -11.271 -3.755 4.797 1.00 93.50 73 ILE A C 1
ATOM 603 O O . ILE A 1 73 ? -12.404 -3.486 4.395 1.00 93.50 73 ILE A O 1
ATOM 607 N N . SER A 1 74 ? -11.015 -4.863 5.495 1.00 94.88 74 SER A N 1
ATOM 608 C CA . SER A 1 74 ? -12.080 -5.761 5.936 1.00 94.88 74 SER A CA 1
ATOM 609 C C . SER A 1 74 ? -11.753 -6.446 7.262 1.00 94.88 74 SER A C 1
ATOM 611 O O . SER A 1 74 ? -10.581 -6.671 7.567 1.00 94.88 74 SER A O 1
ATOM 613 N N . PRO A 1 75 ? -12.774 -6.851 8.042 1.00 93.12 75 PRO A N 1
ATOM 614 C CA . PRO A 1 75 ? -12.555 -7.552 9.309 1.00 93.12 75 PRO A CA 1
ATOM 615 C C . PRO A 1 75 ? -11.864 -8.913 9.149 1.00 93.12 75 PRO A C 1
ATOM 617 O O . PRO A 1 75 ? -11.194 -9.379 10.064 1.00 93.12 75 PRO A O 1
ATOM 620 N N . ALA A 1 76 ? -12.064 -9.569 8.001 1.00 92.38 76 ALA A N 1
ATOM 621 C CA . ALA A 1 76 ? -11.572 -10.919 7.727 1.00 92.38 76 ALA A CA 1
ATOM 622 C C . ALA A 1 76 ? -10.335 -10.948 6.809 1.00 92.38 76 ALA A C 1
ATOM 624 O O . ALA A 1 76 ? -9.860 -12.032 6.479 1.00 92.38 76 ALA A O 1
ATOM 625 N N . GLY A 1 77 ? -9.850 -9.791 6.342 1.00 86.81 77 GLY A N 1
ATOM 626 C CA . GLY A 1 77 ? -8.724 -9.684 5.403 1.00 86.81 77 GLY A CA 1
ATOM 627 C C . GLY A 1 77 ? -9.017 -10.157 3.970 1.00 86.81 77 GLY A C 1
ATOM 628 O O . GLY A 1 77 ? -8.114 -10.210 3.144 1.00 86.81 77 GLY A O 1
ATOM 629 N N . GLY A 1 78 ? -10.266 -10.515 3.657 1.00 90.19 78 GLY A N 1
ATOM 630 C CA . GLY A 1 78 ? -10.707 -10.890 2.310 1.00 90.19 78 GLY A CA 1
ATOM 631 C C . GLY A 1 78 ? -11.438 -9.756 1.589 1.00 90.19 78 GLY A C 1
ATOM 632 O O . GLY A 1 78 ? -11.828 -8.767 2.204 1.00 90.19 78 GLY A O 1
ATOM 633 N N . MET A 1 79 ? -11.689 -9.928 0.287 1.00 91.19 79 MET A N 1
ATOM 634 C CA . MET A 1 79 ? -12.395 -8.926 -0.531 1.00 91.19 79 MET A CA 1
ATOM 635 C C . MET A 1 79 ? -13.898 -8.821 -0.230 1.00 91.19 79 MET A C 1
ATOM 637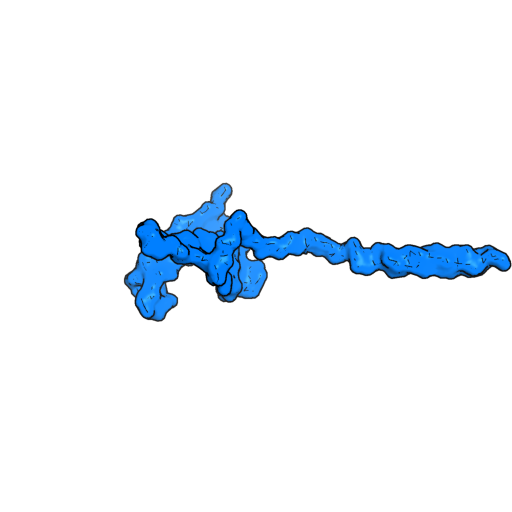 O O . MET A 1 79 ? -14.506 -7.771 -0.425 1.00 91.19 79 MET A O 1
ATOM 641 N N . LYS A 1 80 ? -14.541 -9.917 0.192 1.00 93.88 80 LYS A N 1
ATOM 642 C CA . LYS A 1 80 ? -15.998 -9.940 0.378 1.00 93.88 80 LYS A CA 1
ATOM 643 C C . LYS A 1 80 ? -16.392 -9.078 1.578 1.00 93.88 80 LYS A C 1
ATOM 645 O O . LYS A 1 80 ? -16.045 -9.409 2.707 1.00 93.88 80 LYS A O 1
ATOM 650 N N . GLY A 1 81 ? -17.180 -8.035 1.317 1.00 92.81 81 GLY A N 1
ATOM 651 C CA . GLY A 1 81 ? -17.610 -7.085 2.345 1.00 92.81 81 GLY A CA 1
ATOM 652 C C . GLY A 1 81 ? -16.499 -6.136 2.800 1.00 92.81 81 GLY A C 1
ATOM 653 O O . GLY A 1 81 ? -16.590 -5.612 3.903 1.00 92.81 81 GLY A O 1
ATOM 654 N N . ALA A 1 82 ? -15.449 -5.969 1.990 1.00 95.94 82 ALA A N 1
ATOM 655 C CA . ALA A 1 82 ? -14.427 -4.958 2.209 1.00 95.94 82 ALA A CA 1
ATOM 656 C C . ALA A 1 82 ? -14.893 -3.595 1.691 1.00 95.94 82 ALA A C 1
ATOM 658 O O . ALA A 1 82 ? -15.545 -3.517 0.646 1.00 95.94 82 ALA A O 1
ATOM 659 N N . ASP A 1 83 ? -14.467 -2.539 2.374 1.00 95.88 83 ASP A N 1
ATOM 660 C CA . ASP A 1 83 ? -14.520 -1.183 1.841 1.00 95.88 83 ASP A CA 1
ATOM 661 C C . ASP A 1 83 ? -13.272 -0.969 0.981 1.00 95.88 83 ASP A C 1
ATOM 663 O O . ASP A 1 83 ? -12.151 -1.157 1.459 1.00 95.88 83 ASP A O 1
ATOM 667 N N . ILE A 1 84 ? -13.462 -0.656 -0.305 1.00 95.31 84 ILE A N 1
ATOM 668 C CA . ILE A 1 84 ? -12.396 -0.682 -1.317 1.00 95.31 84 ILE A CA 1
ATOM 669 C C . ILE A 1 84 ? -12.295 0.669 -2.024 1.00 95.31 84 ILE A C 1
ATOM 671 O O . ILE A 1 84 ? -13.282 1.174 -2.560 1.00 95.31 84 ILE A O 1
ATOM 675 N N . GLY A 1 85 ? -11.075 1.202 -2.088 1.00 94.50 85 GLY A N 1
ATOM 676 C CA . GLY A 1 85 ? -10.689 2.282 -2.995 1.00 94.50 85 GLY A CA 1
ATOM 677 C C . GLY A 1 85 ? -9.952 1.729 -4.216 1.00 94.50 85 GLY A C 1
ATOM 678 O O . GLY A 1 85 ? -9.150 0.801 -4.091 1.00 94.50 85 GLY A O 1
ATOM 679 N N . VAL A 1 86 ? -10.216 2.295 -5.396 1.00 95.06 86 VAL A N 1
ATOM 680 C CA . VAL A 1 86 ? -9.588 1.898 -6.667 1.00 95.06 86 VAL A CA 1
ATOM 681 C C . VAL A 1 86 ? -8.956 3.120 -7.324 1.00 95.06 86 VAL A C 1
ATOM 683 O O . VAL A 1 86 ? -9.579 4.178 -7.391 1.00 95.06 86 VAL A O 1
ATOM 686 N N . GLY A 1 87 ? -7.735 2.954 -7.826 1.00 93.69 87 GLY A N 1
ATOM 687 C CA . GLY A 1 87 ? -7.002 3.960 -8.591 1.00 93.69 87 GLY A CA 1
ATOM 688 C C . GLY A 1 87 ? -6.371 3.343 -9.836 1.00 93.69 87 GLY A C 1
ATOM 689 O O . GLY A 1 87 ? -6.249 2.120 -9.934 1.00 93.69 87 GLY A O 1
ATOM 690 N N . TRP A 1 88 ? -5.986 4.177 -10.797 1.00 95.12 88 TRP A N 1
ATOM 691 C CA . TRP A 1 88 ? -5.373 3.725 -12.042 1.00 95.12 88 TRP A CA 1
ATOM 692 C C . TRP A 1 88 ? -4.411 4.747 -12.618 1.00 95.12 88 TRP A C 1
ATOM 694 O O . TRP A 1 88 ? -4.426 5.920 -12.242 1.00 95.12 88 TRP A O 1
ATOM 704 N N . VAL A 1 89 ? -3.591 4.262 -13.541 1.00 90.50 89 VAL A N 1
ATOM 705 C CA . VAL A 1 89 ? -2.785 5.071 -14.451 1.00 90.50 89 VAL A CA 1
ATOM 706 C C . VAL A 1 89 ? -3.346 4.925 -15.867 1.00 90.50 89 VAL A C 1
ATOM 708 O O . VAL A 1 89 ? -3.772 3.832 -16.243 1.00 90.50 89 VAL A O 1
ATOM 711 N N . ASP A 1 90 ? -3.372 6.029 -16.612 1.00 82.44 90 ASP A N 1
ATOM 712 C CA . ASP A 1 90 ? -3.751 6.123 -18.031 1.00 82.44 90 ASP A CA 1
ATOM 713 C C . ASP A 1 90 ? -2.678 6.930 -18.778 1.00 82.44 90 ASP A C 1
ATOM 715 O O . ASP A 1 90 ? -2.204 7.938 -18.194 1.00 82.44 90 ASP A O 1
#

Secondary structure (DSSP, 8-state):
-THHHHHHHHHHHHTSGGG-----PPP--SS--SEEEEEETTTEEEEEEEETTTTEEEEEEEE--SSEEEEEE-TTSSSTT-EEEEEE--

Foldseek 3Di:
DVVVVVVVVVVVVVVVPPPPPPPPPDDDDPDDAPDKDDPDPVAKIKGWHADPVVRDIDIDMDGDDQWKDKDWDDPVPDPVPTDIDMDTDD

Sequence (90 aa):
MMWLWSAFIVFLSLLTIDRCYGISSSISPFIQYKHSIELEDNVADLWWTLDDVEREITFELHVKTTGWISLGISPAGGMKGADIGVGWVD

pLDDT: mean 83.21, std 16.38, range [50.84, 97.19]